Protein AF-A0A2E7RPC7-F1 (afdb_monomer_lite)

Sequence (173 aa):
MVLGDIVTGINLVRQSVDFIKSSINTAKDVNDIVGAIDDLLDGEQQINAKRSKKDGLSIKDQLGIKSIAHEVIDAKIAAEQRYEMSVLIDQRFGHGTFKSIVDLRAQRIQEAKEKAKEAAKARKQKQEEIIEMVAIGIGILLVVGLAITVFGALLLNAMERGSPSFREWYNGS

Structure (mmCIF, N/CA/C/O backbone):
data_AF-A0A2E7RPC7-F1
#
_entry.id   AF-A0A2E7RPC7-F1
#
loop_
_atom_site.group_PDB
_atom_site.id
_atom_site.type_symbol
_atom_site.label_atom_id
_atom_site.label_alt_id
_atom_site.label_comp_id
_atom_site.label_asym_id
_atom_site.label_entity_id
_atom_site.label_seq_id
_atom_site.pdbx_PDB_ins_code
_atom_site.Cartn_x
_atom_site.Cartn_y
_atom_site.Cartn_z
_atom_site.occupancy
_atom_site.B_iso_or_equiv
_atom_site.auth_seq_id
_atom_site.auth_comp_id
_atom_site.auth_asym_id
_atom_site.auth_atom_id
_atom_site.pdbx_PDB_model_num
ATOM 1 N N . MET A 1 1 ? 14.831 -1.942 14.701 1.00 44.94 1 MET A N 1
ATOM 2 C CA . MET A 1 1 ? 14.028 -0.825 14.154 1.00 44.94 1 MET A CA 1
ATOM 3 C C . MET A 1 1 ? 12.575 -1.272 13.925 1.00 44.94 1 MET A C 1
ATOM 5 O O . MET A 1 1 ? 12.119 -1.291 12.801 1.00 44.94 1 MET A O 1
ATOM 9 N N . VAL A 1 2 ? 11.849 -1.699 14.971 1.00 50.53 2 VAL A N 1
ATOM 10 C CA . VAL A 1 2 ? 10.484 -2.276 14.817 1.00 50.53 2 VAL A CA 1
ATOM 11 C C . VAL A 1 2 ? 9.430 -1.527 15.643 1.00 50.53 2 VAL A C 1
ATOM 13 O O . VAL A 1 2 ? 8.268 -1.485 15.262 1.00 50.53 2 VAL A O 1
ATOM 16 N N . LEU A 1 3 ? 9.831 -0.868 16.737 1.00 48.09 3 LEU A N 1
ATOM 17 C CA . LEU A 1 3 ? 8.913 -0.093 17.581 1.00 48.09 3 LEU A CA 1
ATOM 18 C C . LEU A 1 3 ? 8.480 1.232 16.933 1.00 48.09 3 LEU A C 1
ATOM 20 O O . LEU A 1 3 ? 7.318 1.602 17.061 1.00 48.09 3 LEU A O 1
ATOM 24 N N . GLY A 1 4 ? 9.380 1.902 16.198 1.00 50.66 4 GLY A N 1
ATOM 25 C CA . GLY A 1 4 ? 9.082 3.163 15.507 1.00 50.66 4 GLY A CA 1
ATOM 26 C C . GLY A 1 4 ? 7.932 3.020 14.512 1.00 50.66 4 GLY A C 1
ATOM 27 O O . GLY A 1 4 ? 7.007 3.818 14.533 1.00 50.66 4 GLY A O 1
ATOM 28 N N . ASP A 1 5 ? 7.917 1.933 13.739 1.00 52.03 5 ASP A N 1
ATOM 29 C CA . ASP A 1 5 ? 6.870 1.718 12.748 1.00 52.03 5 ASP A CA 1
ATOM 30 C C . ASP A 1 5 ? 5.525 1.329 13.394 1.00 52.03 5 ASP A C 1
ATOM 32 O O . ASP A 1 5 ? 4.475 1.643 12.840 1.00 52.03 5 ASP A O 1
ATOM 36 N N . ILE A 1 6 ? 5.499 0.567 14.505 1.00 53.91 6 ILE A N 1
ATOM 37 C CA . ILE A 1 6 ? 4.244 0.142 15.183 1.00 53.91 6 ILE A CA 1
ATOM 38 C C . ILE A 1 6 ? 3.499 1.354 15.731 1.00 53.91 6 ILE A C 1
ATOM 40 O O . ILE A 1 6 ? 2.301 1.485 15.483 1.00 53.91 6 ILE A O 1
ATOM 44 N N . VAL A 1 7 ? 4.232 2.257 16.392 1.00 58.41 7 VAL A N 1
ATOM 45 C CA . VAL A 1 7 ? 3.701 3.549 16.836 1.00 58.41 7 VAL A CA 1
ATOM 46 C C . VAL A 1 7 ? 3.094 4.295 15.647 1.00 58.41 7 VAL A C 1
ATOM 48 O O . VAL A 1 7 ? 2.000 4.828 15.778 1.00 58.41 7 VAL A O 1
ATOM 51 N N . THR A 1 8 ? 3.717 4.249 14.467 1.00 74.69 8 THR A N 1
ATOM 52 C CA . THR A 1 8 ? 3.166 4.877 13.257 1.00 74.69 8 THR A CA 1
ATOM 53 C C . THR A 1 8 ? 1.850 4.243 12.796 1.00 74.69 8 THR A C 1
ATOM 55 O O . THR A 1 8 ? 0.916 4.974 12.492 1.00 74.69 8 THR A O 1
ATOM 58 N N . GLY A 1 9 ? 1.736 2.910 12.789 1.00 83.88 9 GLY A N 1
ATOM 59 C CA . GLY A 1 9 ? 0.549 2.209 12.279 1.00 83.88 9 GLY A CA 1
ATOM 60 C C . GLY A 1 9 ? -0.710 2.461 13.111 1.00 83.88 9 GLY A C 1
ATOM 61 O O . GLY A 1 9 ? -1.713 2.927 12.580 1.00 83.88 9 GLY A O 1
ATOM 62 N N . ILE A 1 10 ? -0.658 2.207 14.424 1.00 88.56 10 ILE A N 1
ATOM 63 C CA . ILE A 1 10 ? -1.825 2.411 15.300 1.00 88.56 10 ILE A CA 1
ATOM 64 C C . ILE A 1 10 ? -2.176 3.895 15.459 1.00 88.56 10 ILE A C 1
ATOM 66 O O . ILE A 1 10 ? -3.350 4.240 15.578 1.00 88.56 10 ILE A O 1
ATOM 70 N N . ASN A 1 11 ? -1.180 4.788 15.430 1.00 90.38 11 ASN A N 1
ATOM 71 C CA . ASN A 1 11 ? -1.445 6.224 15.458 1.00 90.38 11 ASN A CA 1
ATOM 72 C C . ASN A 1 11 ? -2.115 6.693 14.172 1.00 90.38 11 ASN A C 1
ATOM 74 O O . ASN A 1 11 ? -3.016 7.518 14.262 1.00 90.38 11 ASN A O 1
ATOM 78 N N . LEU A 1 12 ? -1.723 6.155 13.015 1.00 92.06 12 LEU A N 1
ATOM 79 C CA . LEU A 1 12 ? -2.380 6.465 11.750 1.00 92.06 12 LEU A CA 1
ATOM 80 C C . LEU A 1 12 ? -3.854 6.051 11.794 1.00 92.06 12 LEU A C 1
ATOM 82 O O . LEU A 1 12 ? -4.714 6.891 11.566 1.00 92.06 12 LEU A O 1
ATOM 86 N N . VAL A 1 13 ? -4.155 4.815 12.220 1.00 93.19 13 VAL A N 1
ATOM 87 C CA . VAL A 1 13 ? -5.548 4.349 12.376 1.00 93.19 13 VAL A CA 1
ATOM 88 C C . VAL A 1 13 ? -6.339 5.286 13.296 1.00 93.19 13 VAL A C 1
ATOM 90 O O . VAL A 1 13 ? -7.437 5.710 12.945 1.00 93.19 13 VAL A O 1
ATOM 93 N N . ARG A 1 14 ? -5.778 5.670 14.449 1.00 92.56 14 ARG A N 1
ATOM 94 C CA . ARG A 1 14 ? -6.441 6.591 15.390 1.00 92.56 14 ARG A CA 1
ATOM 95 C C . ARG A 1 14 ? -6.686 7.976 14.792 1.00 92.56 14 ARG A C 1
ATOM 97 O O . ARG A 1 14 ? -7.803 8.469 14.875 1.00 92.56 14 ARG A O 1
ATOM 104 N N . GLN A 1 15 ? -5.677 8.573 14.161 1.00 93.44 15 GLN A N 1
ATOM 105 C CA . GLN A 1 15 ? -5.794 9.889 13.525 1.00 93.44 15 GLN A CA 1
ATOM 106 C C . GLN A 1 15 ? -6.857 9.885 12.425 1.00 93.44 15 GLN A C 1
ATOM 108 O O . GLN A 1 15 ? -7.679 10.798 12.358 1.00 93.44 15 GLN A O 1
ATOM 113 N N . SER A 1 16 ? -6.890 8.830 11.612 1.00 91.50 16 SER A N 1
ATOM 114 C CA . SER A 1 16 ? -7.915 8.638 10.592 1.00 91.50 16 SER A CA 1
ATOM 115 C C . SER A 1 16 ? -9.311 8.524 11.194 1.00 91.50 16 SER A C 1
ATOM 117 O O . SER A 1 16 ? -10.230 9.186 10.719 1.00 91.50 16 SER A O 1
ATOM 119 N N . VAL A 1 17 ? -9.482 7.730 12.257 1.00 93.81 17 VAL A N 1
ATOM 120 C CA . VAL A 1 17 ? -10.762 7.612 12.973 1.00 93.81 17 VAL A CA 1
ATOM 121 C C . VAL A 1 17 ? -11.220 8.967 13.507 1.00 93.81 17 VAL A C 1
ATOM 123 O O . VAL A 1 17 ? -12.381 9.329 13.323 1.00 93.81 17 VAL A O 1
ATOM 126 N N . ASP A 1 18 ? -10.330 9.730 14.140 1.00 93.56 18 ASP A N 1
ATOM 127 C CA . ASP A 1 18 ? -10.661 11.037 14.713 1.00 93.56 18 ASP A CA 1
ATOM 128 C C . ASP A 1 18 ? -11.047 12.045 13.625 1.00 93.56 18 ASP A C 1
ATOM 130 O O . ASP A 1 18 ? -12.025 12.789 13.764 1.00 93.56 18 ASP A O 1
ATOM 134 N N . PHE A 1 19 ? -10.332 12.037 12.499 1.00 90.12 19 PHE A N 1
ATOM 135 C CA . PHE A 1 19 ? -10.665 12.875 11.354 1.00 90.12 19 PHE A CA 1
ATOM 136 C C . PHE A 1 19 ? -12.015 12.487 10.742 1.00 90.12 19 PHE A C 1
ATOM 138 O O . PHE A 1 19 ? -12.852 13.361 10.514 1.00 90.12 19 PHE A O 1
ATOM 145 N N . ILE A 1 20 ? -12.266 11.188 10.533 1.00 89.81 20 ILE A N 1
ATOM 146 C CA . ILE A 1 20 ? -13.550 10.692 10.021 1.00 89.81 20 ILE A CA 1
ATOM 147 C C . ILE A 1 20 ? -14.665 11.112 10.979 1.00 89.81 20 ILE A C 1
ATOM 149 O O . ILE A 1 20 ? -15.615 11.748 10.546 1.00 89.81 20 ILE A O 1
ATOM 153 N N . LYS A 1 21 ? -14.548 10.852 12.285 1.00 91.69 21 LYS A N 1
ATOM 154 C CA . LYS A 1 21 ? -15.581 11.221 13.270 1.00 91.69 21 LYS A CA 1
ATOM 155 C C . LYS A 1 21 ? -15.834 12.729 13.342 1.00 91.69 21 LYS A C 1
ATOM 157 O O . LYS A 1 21 ? -16.987 13.140 13.457 1.00 91.69 21 LYS A O 1
ATOM 162 N N . SER A 1 22 ? -14.789 13.554 13.273 1.00 90.31 22 SER A N 1
ATOM 163 C CA . SER A 1 22 ? -14.934 15.018 13.316 1.00 90.31 22 SER A CA 1
ATOM 164 C C . SER A 1 22 ? -15.490 15.603 12.016 1.00 90.31 22 SER A C 1
ATOM 166 O O . SER A 1 22 ? -16.192 16.614 12.058 1.00 90.31 22 SER A O 1
ATOM 168 N N . SER A 1 23 ? -15.240 14.945 10.882 1.00 86.19 23 SER A N 1
ATOM 169 C CA . SER A 1 23 ? -15.596 15.458 9.556 1.00 86.19 23 SER A CA 1
ATOM 170 C C . SER A 1 23 ? -16.826 14.794 8.934 1.00 86.19 23 SER A C 1
ATOM 172 O O . SER A 1 23 ? -17.418 15.356 8.027 1.00 86.19 23 SER A O 1
ATOM 174 N N . ILE A 1 24 ? -17.287 13.636 9.412 1.00 85.12 24 ILE A N 1
ATOM 175 C CA . ILE A 1 24 ? -18.381 12.870 8.778 1.00 85.12 24 ILE A CA 1
ATOM 176 C C . ILE A 1 24 ? -19.715 13.628 8.711 1.00 85.12 24 ILE A C 1
ATOM 178 O O . ILE A 1 24 ? -20.517 13.427 7.799 1.00 85.12 24 ILE A O 1
ATOM 182 N N . ASN A 1 25 ? -19.956 14.521 9.671 1.00 81.94 25 ASN A N 1
ATOM 183 C CA . ASN A 1 25 ? -21.173 15.329 9.718 1.00 81.94 25 ASN A CA 1
ATOM 184 C C . ASN A 1 25 ? -21.064 16.618 8.891 1.00 81.94 25 ASN A C 1
ATOM 186 O O . ASN A 1 25 ? -22.093 17.152 8.470 1.00 81.94 25 ASN A O 1
ATOM 190 N N . THR A 1 26 ? -19.845 17.117 8.670 1.00 80.56 26 THR A N 1
ATOM 191 C CA . THR A 1 26 ? -19.564 18.377 7.964 1.00 80.56 26 THR A CA 1
ATOM 192 C C . THR A 1 26 ? -19.227 18.156 6.492 1.00 80.56 26 THR A C 1
ATOM 194 O O . THR A 1 26 ? -19.624 18.967 5.655 1.00 80.56 26 THR A O 1
ATOM 197 N N . ALA A 1 27 ? -18.564 17.047 6.167 1.00 71.12 27 ALA A N 1
ATOM 198 C CA . ALA A 1 27 ? -18.323 16.583 4.814 1.00 71.12 27 ALA A CA 1
ATOM 199 C C . ALA A 1 27 ? -19.668 16.315 4.130 1.00 71.12 27 ALA A C 1
ATOM 201 O O . ALA A 1 27 ? -20.485 15.508 4.593 1.00 71.12 27 ALA A O 1
ATOM 202 N N . LYS A 1 28 ? -19.916 17.039 3.036 1.00 64.75 28 LYS A N 1
ATOM 203 C CA . LYS A 1 28 ? -21.071 16.791 2.164 1.00 64.75 28 LYS A CA 1
ATOM 204 C C . LYS A 1 28 ? -20.809 15.628 1.215 1.00 64.75 28 LYS A C 1
ATOM 206 O O . LYS A 1 28 ? -21.758 14.933 0.867 1.00 64.75 28 LYS A O 1
ATOM 211 N N . ASP A 1 29 ? -19.542 15.386 0.881 1.00 64.12 29 ASP A N 1
ATOM 212 C CA . ASP A 1 29 ? -19.124 14.350 -0.051 1.00 64.12 29 ASP A CA 1
ATOM 213 C C . ASP A 1 29 ? -18.138 13.382 0.606 1.00 64.12 29 ASP A C 1
ATOM 215 O O . ASP A 1 29 ? -17.235 13.771 1.346 1.00 64.12 29 ASP A O 1
ATOM 219 N N . VAL A 1 30 ? -18.287 12.097 0.279 1.00 66.31 30 VAL A N 1
ATOM 220 C CA . VAL A 1 30 ? -17.403 11.011 0.732 1.00 66.31 30 VAL A CA 1
ATOM 221 C C . VAL A 1 30 ? -15.935 11.322 0.420 1.00 66.31 30 VAL A C 1
ATOM 223 O O . VAL A 1 30 ? -15.059 10.984 1.208 1.00 66.31 30 VAL A O 1
ATOM 226 N N . ASN A 1 31 ? -15.669 12.030 -0.682 1.00 72.44 31 ASN A N 1
ATOM 227 C CA . ASN A 1 31 ? -14.327 12.392 -1.139 1.00 72.44 31 ASN A CA 1
ATOM 228 C C . ASN A 1 31 ? -13.488 13.129 -0.085 1.00 72.44 31 ASN A C 1
ATOM 230 O O . ASN A 1 31 ? -12.284 12.893 -0.020 1.00 72.44 31 ASN A O 1
ATOM 234 N N . ASP A 1 32 ? -14.110 13.946 0.769 1.00 75.62 32 ASP A N 1
ATOM 235 C CA . ASP A 1 32 ? -13.397 14.707 1.804 1.00 75.62 32 ASP A CA 1
ATOM 236 C C . ASP A 1 32 ? -12.840 13.797 2.910 1.00 75.62 32 ASP A C 1
ATOM 238 O O . ASP A 1 32 ? -11.841 14.127 3.547 1.00 75.62 32 ASP A O 1
ATOM 242 N N . ILE A 1 33 ? -13.456 12.626 3.119 1.00 85.25 33 ILE A N 1
ATOM 243 C CA . ILE A 1 33 ? -13.013 11.625 4.099 1.00 85.25 33 ILE A CA 1
ATOM 244 C C . ILE A 1 33 ? -12.322 10.412 3.459 1.00 85.25 33 ILE A C 1
ATOM 246 O O . ILE A 1 33 ? -11.768 9.593 4.189 1.00 85.25 33 ILE A O 1
ATOM 250 N N . VAL A 1 34 ? -12.299 10.291 2.123 1.00 82.81 34 VAL A N 1
ATOM 251 C CA . VAL A 1 34 ? -11.660 9.159 1.415 1.00 82.81 34 VAL A CA 1
ATOM 252 C C . VAL A 1 34 ? -10.185 9.036 1.768 1.00 82.81 34 VAL A C 1
ATOM 254 O O . VAL A 1 34 ? -9.743 7.932 2.063 1.00 82.81 34 VAL A O 1
ATOM 257 N N . GLY A 1 35 ? -9.445 10.148 1.815 1.00 86.38 35 GLY A N 1
ATOM 258 C CA . GLY A 1 35 ? -8.028 10.115 2.195 1.00 86.38 35 GLY A CA 1
ATOM 259 C C . GLY A 1 35 ? -7.817 9.522 3.590 1.00 86.38 35 GLY A C 1
ATOM 260 O O . GLY A 1 35 ? -6.973 8.654 3.777 1.00 86.38 35 GLY A O 1
ATOM 261 N N . ALA A 1 36 ? -8.669 9.888 4.550 1.00 88.94 36 ALA A N 1
ATOM 262 C CA . ALA A 1 36 ? -8.609 9.322 5.893 1.00 88.94 36 ALA A CA 1
ATOM 263 C C . ALA A 1 36 ? -9.028 7.843 5.934 1.00 88.94 36 ALA A C 1
ATOM 265 O O . ALA A 1 36 ? -8.481 7.083 6.729 1.00 88.94 36 ALA A O 1
ATOM 266 N N . ILE A 1 37 ? -9.964 7.407 5.082 1.00 89.94 37 ILE A N 1
ATOM 267 C CA . ILE A 1 37 ? -10.307 5.984 4.925 1.00 89.94 37 ILE A CA 1
ATOM 268 C C . ILE A 1 37 ? -9.117 5.207 4.348 1.00 89.94 37 ILE A C 1
ATOM 270 O O . ILE A 1 37 ? -8.835 4.099 4.803 1.00 89.94 37 ILE A O 1
ATOM 274 N N . ASP A 1 38 ? -8.398 5.773 3.380 1.00 90.56 38 ASP A N 1
ATOM 275 C CA . ASP A 1 38 ? -7.186 5.161 2.837 1.00 90.56 38 ASP A CA 1
ATOM 276 C C . ASP A 1 38 ? -6.099 5.035 3.910 1.00 90.56 38 ASP A C 1
ATOM 278 O O . ASP A 1 38 ? -5.566 3.940 4.097 1.00 90.56 38 ASP A O 1
ATOM 282 N N . ASP A 1 39 ? -5.857 6.099 4.679 1.00 91.75 39 ASP A N 1
ATOM 283 C CA . ASP A 1 39 ? -4.906 6.110 5.795 1.00 91.75 39 ASP A CA 1
ATOM 284 C C . ASP A 1 39 ? -5.277 5.088 6.886 1.00 91.75 39 ASP A C 1
ATOM 286 O O . ASP A 1 39 ? -4.412 4.372 7.399 1.00 91.75 39 ASP A O 1
ATOM 290 N N . LEU A 1 40 ? -6.572 4.951 7.198 1.00 93.25 40 LEU A N 1
ATOM 291 C CA . LEU A 1 40 ? -7.093 3.947 8.132 1.00 93.25 40 LEU A CA 1
ATOM 292 C C . LEU A 1 40 ? -6.724 2.531 7.669 1.00 93.25 40 LEU A C 1
ATOM 294 O O . LEU A 1 40 ? -6.202 1.725 8.444 1.00 93.25 40 LEU A O 1
ATOM 298 N N . LEU A 1 41 ? -6.991 2.231 6.395 1.00 93.44 41 LEU A N 1
ATOM 299 C CA . LEU A 1 41 ? -6.732 0.922 5.797 1.00 93.44 41 LEU A CA 1
ATOM 300 C C . LEU A 1 41 ? -5.229 0.654 5.637 1.00 93.44 41 LEU A C 1
ATOM 302 O O . LEU A 1 41 ? -4.792 -0.490 5.777 1.00 93.44 41 LEU A O 1
ATOM 306 N N . ASP A 1 42 ? -4.425 1.684 5.371 1.00 92.06 42 ASP A N 1
ATOM 307 C CA . ASP A 1 42 ? -2.966 1.580 5.340 1.00 92.06 42 ASP A CA 1
ATOM 308 C C . ASP A 1 42 ? -2.380 1.324 6.725 1.00 92.06 42 ASP A C 1
ATOM 310 O O . ASP A 1 42 ? -1.500 0.471 6.868 1.00 92.06 42 ASP A O 1
ATOM 314 N N . GLY A 1 43 ? -2.886 1.994 7.761 1.00 91.44 43 GLY A N 1
ATOM 315 C CA . GLY A 1 43 ? -2.509 1.732 9.148 1.00 91.44 43 GLY A CA 1
ATOM 316 C C . GLY A 1 43 ? -2.797 0.283 9.552 1.00 91.44 43 GLY A C 1
ATOM 317 O O . GLY A 1 43 ? -1.913 -0.408 10.070 1.00 91.44 43 GLY A O 1
ATOM 318 N N . GLU A 1 44 ? -3.990 -0.222 9.222 1.00 92.50 44 GLU A N 1
ATOM 319 C CA . GLU A 1 44 ? -4.369 -1.625 9.433 1.00 92.50 44 GLU A CA 1
ATOM 320 C C . GLU A 1 44 ? -3.437 -2.586 8.670 1.00 92.50 44 GLU A C 1
ATOM 322 O O . GLU A 1 44 ? -2.921 -3.560 9.231 1.00 92.50 44 GLU A O 1
ATOM 327 N N . GLN A 1 45 ? -3.150 -2.297 7.396 1.00 91.00 45 GLN A N 1
ATOM 328 C CA . GLN A 1 45 ? -2.246 -3.110 6.584 1.00 91.00 45 GLN A CA 1
ATOM 329 C C . GLN A 1 45 ? -0.818 -3.122 7.149 1.00 91.00 45 GLN A C 1
ATOM 331 O O . GLN A 1 45 ? -0.170 -4.171 7.145 1.00 91.00 45 GLN A O 1
ATOM 336 N N . GLN A 1 46 ? -0.318 -1.996 7.663 1.00 89.31 46 GLN A N 1
ATOM 337 C CA . GLN A 1 46 ? 0.999 -1.913 8.298 1.00 89.31 46 GLN A CA 1
ATOM 338 C C . GLN A 1 46 ? 1.082 -2.756 9.576 1.00 89.31 46 GLN A C 1
ATOM 340 O O . GLN A 1 46 ? 2.119 -3.381 9.822 1.00 89.31 46 GLN A O 1
ATOM 345 N N . ILE A 1 47 ? 0.017 -2.789 10.382 1.00 89.44 47 ILE A N 1
ATOM 346 C CA . ILE A 1 47 ? -0.072 -3.640 11.578 1.00 89.44 47 ILE A CA 1
ATOM 347 C C . ILE A 1 47 ? -0.042 -5.121 11.160 1.00 89.44 47 ILE A C 1
ATOM 349 O O . ILE A 1 47 ? 0.801 -5.889 11.634 1.00 89.44 47 ILE A O 1
ATOM 353 N N . ASN A 1 48 ? -0.869 -5.506 10.185 1.00 87.00 48 ASN A N 1
ATOM 354 C CA . ASN A 1 48 ? -0.956 -6.885 9.690 1.00 87.00 48 ASN A CA 1
ATOM 355 C C . ASN A 1 48 ? 0.334 -7.371 9.001 1.00 87.00 48 ASN A C 1
ATOM 357 O O . ASN A 1 48 ? 0.763 -8.516 9.185 1.00 87.00 48 ASN A O 1
ATOM 361 N N . ALA A 1 49 ? 0.995 -6.504 8.230 1.00 85.25 49 ALA A N 1
ATOM 362 C CA . ALA A 1 49 ? 2.245 -6.827 7.548 1.00 85.25 49 ALA A CA 1
ATOM 363 C C . ALA A 1 49 ? 3.397 -7.087 8.531 1.00 85.25 49 ALA A C 1
ATOM 365 O O . ALA A 1 49 ? 4.250 -7.932 8.263 1.00 85.25 49 ALA A O 1
ATOM 366 N N . LYS A 1 50 ? 3.437 -6.389 9.673 1.00 76.56 50 LYS A N 1
ATOM 367 C CA . LYS A 1 50 ? 4.470 -6.605 10.701 1.00 76.56 50 LYS A CA 1
ATOM 368 C C . LYS A 1 50 ? 4.306 -7.932 11.410 1.00 76.56 50 LYS A C 1
ATOM 370 O O . LYS A 1 50 ? 5.294 -8.647 11.552 1.00 76.56 50 LYS A O 1
ATOM 375 N N . ARG A 1 51 ? 3.068 -8.273 11.770 1.00 74.44 51 ARG A N 1
ATOM 376 C CA . ARG A 1 51 ? 2.737 -9.580 12.337 1.00 74.44 51 ARG A CA 1
ATOM 377 C C . ARG A 1 51 ? 3.206 -10.704 11.407 1.00 74.44 51 ARG A C 1
ATOM 379 O O . ARG A 1 51 ? 4.003 -11.546 11.799 1.00 74.44 51 ARG A O 1
ATOM 386 N N . SER A 1 52 ? 2.849 -10.608 10.124 1.00 74.75 52 SER A N 1
ATOM 387 C CA . SER A 1 52 ? 3.227 -11.601 9.105 1.00 74.75 52 SER A CA 1
ATOM 388 C C . SER A 1 52 ? 4.745 -11.714 8.882 1.00 74.75 52 SER A C 1
ATOM 390 O O . SER A 1 52 ? 5.249 -12.789 8.573 1.00 74.75 52 SER A O 1
ATOM 392 N N . LYS A 1 53 ? 5.499 -10.612 9.021 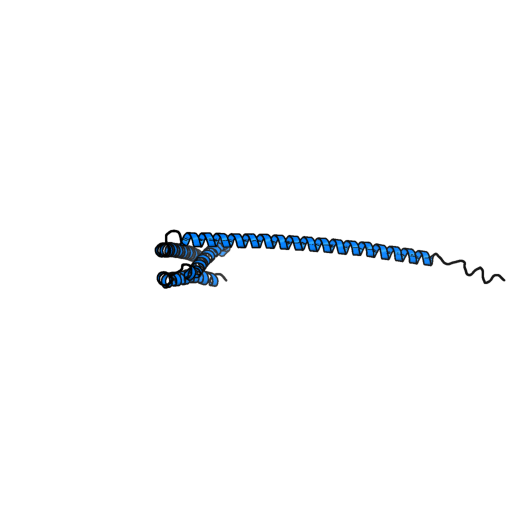1.00 69.00 53 LYS A N 1
ATOM 393 C CA . LYS A 1 53 ? 6.968 -10.606 8.879 1.00 69.00 53 LYS A CA 1
ATOM 394 C C . LYS A 1 53 ? 7.693 -11.241 10.071 1.00 69.00 53 LYS A C 1
ATOM 396 O O . LYS A 1 53 ? 8.809 -11.721 9.892 1.00 69.00 53 LYS A O 1
ATOM 401 N N . LYS A 1 54 ? 7.098 -11.234 11.268 1.00 62.12 54 LYS A N 1
ATOM 402 C CA . LYS A 1 54 ? 7.691 -11.839 12.471 1.00 62.12 54 LYS A CA 1
ATOM 403 C C . LYS A 1 54 ? 7.430 -13.334 12.594 1.00 62.12 54 LYS A C 1
ATOM 405 O O . LYS A 1 54 ? 8.284 -14.034 13.129 1.00 62.12 54 LYS A O 1
ATOM 410 N N . ASP A 1 55 ? 6.339 -13.825 12.013 1.00 58.25 55 ASP A N 1
ATOM 411 C CA . ASP A 1 55 ? 6.028 -15.260 11.964 1.00 58.25 55 ASP A CA 1
ATOM 412 C C . ASP A 1 55 ? 7.087 -16.082 11.185 1.00 58.25 55 ASP A C 1
ATOM 414 O O . ASP A 1 55 ? 7.159 -17.299 11.337 1.00 58.25 55 ASP A O 1
ATOM 418 N N . GLY A 1 56 ? 7.951 -15.433 10.386 1.00 57.84 56 GLY A N 1
ATOM 419 C CA . GLY A 1 56 ? 9.050 -16.062 9.636 1.00 57.84 56 GLY A CA 1
ATOM 420 C C . GLY A 1 56 ? 10.442 -16.021 10.294 1.00 57.84 56 GLY A C 1
ATOM 421 O O . GLY A 1 56 ? 11.400 -16.497 9.684 1.00 57.84 56 GLY A O 1
ATOM 422 N N . LEU A 1 57 ? 10.593 -15.445 11.495 1.00 56.97 57 LEU A N 1
ATOM 423 C CA . LEU A 1 57 ? 11.880 -15.352 12.206 1.00 56.97 57 LEU A CA 1
ATOM 424 C C . LEU A 1 57 ? 12.052 -16.510 13.211 1.00 56.97 57 LEU A C 1
ATOM 426 O O . LEU A 1 57 ? 11.130 -16.891 13.931 1.00 56.97 57 LEU A O 1
ATOM 430 N N . SER A 1 58 ? 13.256 -17.092 13.225 1.00 57.59 58 SER A N 1
ATOM 431 C CA . SER A 1 58 ? 13.630 -18.285 14.001 1.00 57.59 58 SER A CA 1
ATOM 432 C C . SER A 1 58 ? 13.363 -18.137 15.508 1.00 57.59 58 SER A C 1
ATOM 434 O O . SER A 1 58 ? 13.466 -17.049 16.071 1.00 57.59 58 SER A O 1
ATOM 436 N N . ILE A 1 59 ? 13.099 -19.270 16.174 1.00 56.72 59 ILE A N 1
ATOM 437 C CA . ILE A 1 59 ? 12.742 -19.454 17.600 1.00 56.72 59 ILE A CA 1
ATOM 438 C C . ILE A 1 59 ? 13.625 -18.662 18.587 1.00 56.72 59 ILE A C 1
ATOM 440 O O . ILE A 1 59 ? 13.199 -18.336 19.693 1.00 56.72 59 ILE A O 1
ATOM 444 N N . LYS A 1 60 ? 14.835 -18.274 18.180 1.00 55.12 60 LYS A N 1
ATOM 445 C CA . LYS A 1 60 ? 15.772 -17.479 18.981 1.00 55.12 60 LYS A CA 1
ATOM 446 C C . LYS A 1 60 ? 15.316 -16.027 19.237 1.00 55.12 60 LYS A C 1
ATOM 448 O O . LYS A 1 60 ? 15.710 -15.466 20.254 1.00 55.12 60 LYS A O 1
ATOM 453 N N . ASP A 1 61 ? 14.444 -15.463 18.393 1.00 55.94 61 ASP A N 1
ATOM 454 C CA . ASP A 1 61 ? 13.850 -14.120 18.569 1.00 55.94 61 ASP A CA 1
ATOM 455 C C . ASP A 1 61 ? 12.499 -14.145 19.321 1.00 55.94 61 ASP A C 1
ATOM 457 O O . ASP A 1 61 ? 11.938 -13.100 19.658 1.00 55.94 61 ASP A O 1
ATOM 461 N N . GLN A 1 62 ? 11.970 -15.337 19.629 1.00 53.47 62 GLN A N 1
ATOM 462 C CA . GLN A 1 62 ? 10.634 -15.540 20.212 1.00 53.47 62 GLN A CA 1
ATOM 463 C C . GLN A 1 62 ? 10.567 -15.322 21.738 1.00 53.47 62 GLN A C 1
ATOM 465 O O . GLN A 1 62 ? 9.506 -15.477 22.341 1.00 53.47 62 GLN A O 1
ATOM 470 N N . LEU A 1 63 ? 11.657 -14.891 22.386 1.00 56.12 63 LEU A N 1
ATOM 471 C CA . LEU A 1 63 ? 11.698 -14.609 23.834 1.00 56.12 63 LEU A CA 1
ATOM 472 C C . LEU A 1 63 ? 10.928 -13.332 24.252 1.00 56.12 63 LEU A C 1
ATOM 474 O O . LEU A 1 63 ? 10.902 -12.969 25.426 1.00 56.12 63 LEU A O 1
ATOM 478 N N . GLY A 1 64 ? 10.256 -12.655 23.317 1.00 55.44 64 GLY A N 1
ATOM 479 C CA . GLY A 1 64 ? 9.441 -11.463 23.554 1.00 55.44 64 GLY A CA 1
ATOM 480 C C . GLY A 1 64 ? 7.936 -11.737 23.641 1.00 55.44 64 GLY A C 1
ATOM 481 O O . GLY A 1 64 ? 7.184 -11.083 22.921 1.00 55.44 64 GLY A O 1
ATOM 482 N N . ILE A 1 65 ? 7.470 -12.646 24.509 1.00 53.75 65 ILE A N 1
ATOM 483 C CA . ILE A 1 65 ? 6.035 -13.001 24.692 1.00 53.75 65 ILE A CA 1
ATOM 484 C C . ILE A 1 65 ? 5.137 -11.756 24.859 1.00 53.75 65 ILE A C 1
ATOM 486 O O . ILE A 1 65 ? 4.021 -11.705 24.344 1.00 53.75 65 ILE A O 1
ATOM 490 N N . LYS A 1 66 ? 5.650 -10.696 25.500 1.00 56.72 66 LYS A N 1
ATOM 491 C CA . LYS A 1 66 ? 4.943 -9.414 25.646 1.00 56.72 66 LYS A CA 1
ATOM 492 C C . LYS A 1 66 ? 4.689 -8.714 24.298 1.00 56.72 66 LYS A C 1
ATOM 494 O O . LYS A 1 66 ? 3.646 -8.096 24.129 1.00 56.72 66 LYS A O 1
ATOM 499 N N . SER A 1 67 ? 5.601 -8.829 23.328 1.00 65.00 67 SER A N 1
ATOM 500 C CA . SER A 1 67 ? 5.477 -8.170 22.016 1.00 65.00 67 SER A CA 1
ATOM 501 C C . SER A 1 67 ? 4.381 -8.778 21.138 1.00 65.00 67 SER A C 1
ATOM 503 O O . SER A 1 67 ? 3.662 -8.035 20.479 1.00 65.00 67 SER A O 1
ATOM 505 N N . ILE A 1 68 ? 4.178 -10.098 21.207 1.00 68.94 68 ILE A N 1
ATOM 506 C CA . ILE A 1 68 ? 3.132 -10.787 20.438 1.00 68.94 68 ILE A CA 1
ATOM 507 C C . ILE A 1 68 ? 1.745 -10.403 20.966 1.00 68.94 68 ILE A C 1
ATOM 509 O O . ILE A 1 68 ? 0.840 -10.131 20.181 1.00 68.94 68 ILE A O 1
ATOM 513 N N . ALA A 1 69 ? 1.579 -10.322 22.292 1.00 74.88 69 ALA A N 1
ATOM 514 C CA . ALA A 1 69 ? 0.320 -9.887 22.893 1.00 74.88 69 ALA A CA 1
ATOM 515 C C . ALA A 1 69 ? -0.059 -8.465 22.442 1.00 74.88 69 ALA A C 1
ATOM 517 O O . ALA A 1 69 ? -1.197 -8.246 22.039 1.00 74.88 69 ALA A O 1
ATOM 518 N N . HIS A 1 70 ? 0.895 -7.525 22.438 1.00 78.75 70 HIS A N 1
ATOM 519 C CA . HIS A 1 70 ? 0.663 -6.166 21.937 1.00 78.75 70 HIS A CA 1
ATOM 520 C C . HIS A 1 70 ? 0.290 -6.146 20.447 1.00 78.75 70 HIS A C 1
ATOM 522 O O . HIS A 1 70 ? -0.672 -5.483 20.086 1.00 78.75 70 HIS A O 1
ATOM 528 N N . GLU A 1 71 ? 0.964 -6.923 19.596 1.00 79.56 71 GLU A N 1
ATOM 529 C CA . GLU A 1 71 ? 0.652 -6.987 18.158 1.00 79.56 71 GLU A CA 1
ATOM 530 C C . GLU A 1 71 ? -0.740 -7.554 17.869 1.00 79.56 71 GLU A C 1
ATOM 532 O O . GLU A 1 71 ? -1.455 -7.057 16.997 1.00 79.56 71 GLU A O 1
ATOM 537 N N . VAL A 1 72 ? -1.143 -8.592 18.606 1.00 84.25 72 VAL A N 1
ATOM 538 C CA . VAL A 1 72 ? -2.4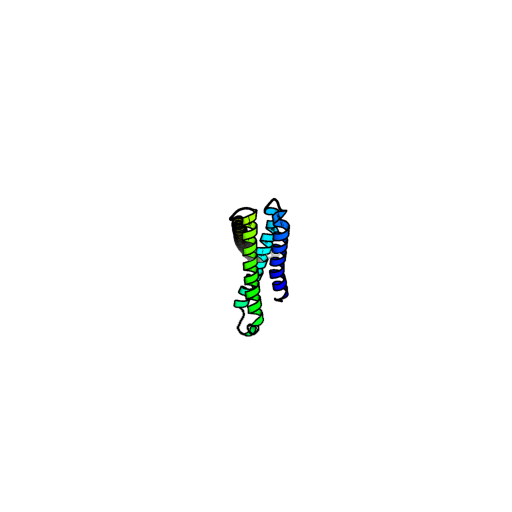89 -9.163 18.484 1.00 84.25 72 VAL A CA 1
ATOM 539 C C . VAL A 1 72 ? -3.538 -8.164 18.966 1.00 84.25 72 VAL A C 1
ATOM 541 O O . VAL A 1 72 ? -4.566 -8.013 18.308 1.00 84.25 72 VAL A O 1
ATOM 544 N N . ILE A 1 73 ? -3.279 -7.469 20.077 1.00 86.81 73 ILE A N 1
ATOM 545 C CA . ILE A 1 73 ? -4.172 -6.431 20.606 1.00 86.81 73 ILE A CA 1
ATOM 546 C C . ILE A 1 73 ? -4.306 -5.278 19.605 1.00 86.81 73 ILE A C 1
ATOM 548 O O . ILE A 1 73 ? -5.427 -4.911 19.270 1.00 86.81 73 ILE A O 1
ATOM 552 N N . ASP A 1 74 ? -3.205 -4.757 19.065 1.00 88.56 74 ASP A N 1
ATOM 553 C CA . ASP A 1 74 ? -3.226 -3.654 18.099 1.00 88.56 74 ASP A CA 1
ATOM 554 C C . ASP A 1 74 ? -3.986 -4.036 16.822 1.00 88.56 74 ASP A C 1
ATOM 556 O O . ASP A 1 74 ? -4.782 -3.248 16.314 1.00 88.56 74 ASP A O 1
ATOM 560 N N . ALA A 1 75 ? -3.807 -5.267 16.329 1.00 89.50 75 ALA A N 1
ATOM 561 C CA . ALA A 1 75 ? -4.560 -5.772 15.182 1.00 89.50 75 ALA A CA 1
ATOM 562 C C . ALA A 1 75 ? -6.066 -5.874 15.473 1.00 89.50 75 ALA A C 1
ATOM 564 O O . ALA A 1 75 ? -6.886 -5.591 14.601 1.00 89.50 75 ALA A O 1
ATOM 565 N N . LYS A 1 76 ? -6.445 -6.265 16.697 1.00 91.25 76 LYS A N 1
ATOM 566 C CA . LYS A 1 76 ? -7.852 -6.309 17.115 1.00 91.25 76 LYS A CA 1
ATOM 567 C C . LYS A 1 76 ? -8.450 -4.913 17.240 1.00 91.25 76 LYS A C 1
ATOM 569 O O . LYS A 1 76 ? -9.515 -4.685 16.679 1.00 91.25 76 LYS A O 1
ATOM 574 N N . ILE A 1 77 ? -7.734 -3.980 17.865 1.00 91.56 77 ILE A N 1
ATOM 575 C CA . ILE A 1 77 ? -8.158 -2.579 17.978 1.00 91.56 77 ILE A CA 1
ATOM 576 C C . ILE A 1 77 ? -8.335 -1.961 16.586 1.00 91.56 77 ILE A C 1
ATOM 578 O O . ILE A 1 77 ? -9.350 -1.322 16.327 1.00 91.56 77 ILE A O 1
ATOM 582 N N . ALA A 1 78 ? -7.393 -2.183 15.666 1.00 91.19 78 ALA A N 1
ATOM 583 C CA . ALA A 1 78 ? -7.505 -1.675 14.301 1.00 91.19 78 ALA A CA 1
ATOM 584 C C . ALA A 1 78 ? -8.712 -2.273 13.557 1.00 91.19 78 ALA A C 1
ATOM 586 O O . ALA A 1 78 ? -9.441 -1.545 12.887 1.00 91.19 78 ALA A O 1
ATOM 587 N N . ALA A 1 79 ? -8.970 -3.575 13.715 1.00 93.25 79 ALA A N 1
ATOM 588 C CA . ALA A 1 79 ? -10.132 -4.229 13.116 1.00 93.25 79 ALA A CA 1
ATOM 589 C C . ALA A 1 79 ? -11.464 -3.701 13.685 1.00 93.25 79 ALA A C 1
ATOM 591 O O . ALA A 1 79 ? -12.418 -3.497 12.933 1.00 93.25 79 ALA A O 1
ATOM 592 N N . GLU A 1 80 ? -11.528 -3.451 14.994 1.00 94.38 80 GLU A N 1
ATOM 593 C CA . GLU A 1 80 ? -12.688 -2.840 15.654 1.00 94.38 80 GLU A CA 1
ATOM 594 C C . GLU A 1 80 ? -12.929 -1.417 15.147 1.00 94.38 80 GLU A C 1
ATOM 596 O O . GLU A 1 80 ? -14.046 -1.085 14.756 1.00 94.38 80 GLU A O 1
ATOM 601 N N . GLN A 1 81 ? -11.876 -0.602 15.071 1.00 92.50 81 GLN A N 1
ATOM 602 C CA . GLN A 1 81 ? -11.944 0.763 14.549 1.00 92.50 81 GLN A CA 1
ATOM 603 C C . GLN A 1 81 ? -12.378 0.790 13.083 1.00 92.50 81 GLN A C 1
ATOM 605 O O . GLN A 1 81 ? -13.250 1.570 12.706 1.00 92.50 81 GLN A O 1
ATOM 610 N N . ARG A 1 82 ? -11.841 -0.109 12.254 1.00 93.69 82 ARG A N 1
ATOM 611 C CA . ARG A 1 82 ? -12.269 -0.284 10.863 1.00 93.69 82 ARG A CA 1
ATOM 612 C C . ARG A 1 82 ? -13.756 -0.627 10.770 1.00 93.69 82 ARG A C 1
ATOM 614 O O . ARG A 1 82 ? -14.465 -0.060 9.939 1.00 93.69 82 ARG A O 1
ATOM 621 N N . TYR A 1 83 ? -14.234 -1.549 11.603 1.00 95.62 83 TYR A N 1
ATOM 622 C CA . TYR A 1 83 ? -15.649 -1.909 11.639 1.00 95.62 83 TYR A CA 1
ATOM 623 C C . TYR A 1 83 ? -16.520 -0.726 12.079 1.00 95.62 83 TYR A C 1
ATOM 625 O O . TYR A 1 83 ? -17.502 -0.417 11.406 1.00 95.62 83 TYR A O 1
ATOM 633 N N . GLU A 1 84 ? -16.133 -0.015 13.137 1.00 94.75 84 GLU A N 1
ATOM 634 C CA . GLU A 1 84 ? -16.827 1.194 13.588 1.00 94.75 84 GLU A CA 1
ATOM 635 C C . GLU A 1 84 ? -16.935 2.219 12.450 1.00 94.75 84 GLU A C 1
ATOM 637 O O . GLU A 1 84 ? -18.026 2.716 12.169 1.00 94.75 84 GLU A O 1
ATOM 642 N N . MET A 1 85 ? -15.834 2.481 11.736 1.00 92.81 85 MET A N 1
ATOM 643 C CA . MET A 1 85 ? -15.837 3.423 10.612 1.00 92.81 85 MET A CA 1
ATOM 644 C C . MET A 1 85 ? -16.737 2.948 9.480 1.00 92.81 85 MET A C 1
ATOM 646 O O . MET A 1 85 ? -17.458 3.759 8.906 1.00 92.81 85 MET A O 1
ATOM 650 N N 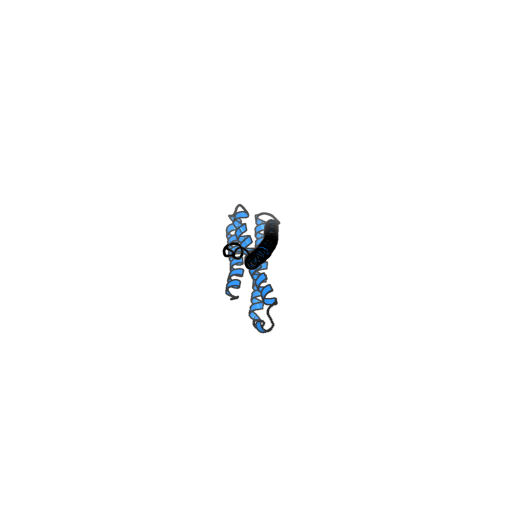. SER A 1 86 ? -16.762 1.643 9.196 1.00 93.44 86 SER A N 1
ATOM 651 C CA . SER A 1 86 ? -17.665 1.093 8.185 1.00 93.44 86 SER A CA 1
ATOM 652 C C . SER A 1 86 ? -19.131 1.361 8.512 1.00 93.44 86 SER A C 1
ATOM 654 O O . SER A 1 86 ? -19.879 1.800 7.643 1.00 93.44 86 SER A O 1
ATOM 656 N N . VAL A 1 87 ? -19.522 1.187 9.777 1.00 95.31 87 VAL A N 1
ATOM 657 C CA . VAL A 1 87 ? -20.891 1.434 10.231 1.00 95.31 87 VAL A CA 1
ATOM 658 C C . VAL A 1 87 ? -21.216 2.922 10.164 1.00 95.31 87 VAL A C 1
ATOM 660 O O . VAL A 1 87 ? -22.265 3.278 9.639 1.00 95.31 87 VAL A O 1
ATOM 663 N N . LEU A 1 88 ? -20.325 3.794 10.644 1.00 92.00 88 LEU A N 1
ATOM 664 C CA . LEU A 1 88 ? -20.549 5.242 10.622 1.00 92.00 88 LEU A CA 1
ATOM 665 C C . LEU A 1 88 ? -20.687 5.784 9.196 1.00 92.00 88 LEU A C 1
ATOM 667 O O . LEU A 1 88 ? -21.604 6.552 8.907 1.00 92.00 88 LEU A O 1
ATOM 671 N N . ILE A 1 89 ? -19.796 5.365 8.297 1.00 90.69 89 ILE A N 1
ATOM 672 C CA . ILE A 1 89 ? -19.802 5.788 6.895 1.00 90.69 89 ILE A CA 1
ATOM 673 C C . ILE A 1 89 ? -21.066 5.282 6.200 1.00 90.69 89 ILE A C 1
ATOM 675 O O . ILE A 1 89 ? -21.744 6.063 5.535 1.00 90.69 89 ILE A O 1
ATOM 679 N N . ASP A 1 90 ? -21.441 4.020 6.401 1.00 92.56 90 ASP A N 1
ATOM 680 C CA . ASP A 1 90 ? -22.654 3.463 5.803 1.00 92.56 90 ASP A CA 1
ATOM 681 C C . ASP A 1 90 ? -23.934 4.098 6.370 1.00 92.56 90 ASP A C 1
ATOM 683 O O . ASP A 1 90 ? -24.887 4.328 5.629 1.00 92.56 90 ASP A O 1
ATOM 687 N N . GLN A 1 91 ? -23.969 4.428 7.665 1.00 92.00 91 GLN A N 1
ATOM 688 C CA . GLN A 1 91 ? -25.091 5.152 8.273 1.00 92.00 91 GLN A CA 1
ATOM 689 C C . GLN A 1 91 ? -25.253 6.557 7.687 1.00 92.00 91 GLN A C 1
ATOM 691 O O . GLN A 1 91 ? -26.377 7.035 7.541 1.00 92.00 91 GLN A O 1
ATOM 696 N N . ARG A 1 92 ? -24.143 7.226 7.353 1.00 87.12 92 ARG A N 1
ATOM 697 C CA . ARG A 1 92 ? -24.158 8.589 6.816 1.00 87.12 92 ARG A CA 1
ATOM 698 C C . ARG A 1 92 ? -24.445 8.640 5.318 1.00 87.12 92 ARG A C 1
ATOM 700 O O . ARG A 1 92 ? -25.225 9.482 4.883 1.00 87.12 92 ARG A O 1
ATOM 707 N N . PHE A 1 93 ? -23.785 7.787 4.542 1.00 88.00 93 PHE A N 1
ATOM 708 C CA . PHE A 1 93 ? -23.750 7.871 3.078 1.00 88.00 93 PHE A CA 1
ATOM 709 C C . PHE A 1 93 ? -24.558 6.768 2.383 1.00 88.00 93 PHE A C 1
ATOM 711 O O . PHE A 1 93 ? -24.713 6.794 1.166 1.00 88.00 93 PHE A O 1
ATOM 718 N N . GLY A 1 94 ? -25.122 5.835 3.150 1.00 89.38 94 GLY A N 1
ATOM 719 C CA . GLY A 1 94 ? -25.913 4.715 2.654 1.00 89.38 94 GLY A CA 1
ATOM 720 C C . GLY A 1 94 ? -25.153 3.393 2.730 1.00 89.38 94 GLY A C 1
ATOM 721 O O . GLY A 1 94 ? -23.925 3.340 2.631 1.00 89.38 94 GLY A O 1
ATOM 722 N N . HIS A 1 95 ? -25.902 2.306 2.911 1.00 93.50 95 HIS A N 1
ATOM 723 C CA . HIS A 1 95 ? -25.350 0.966 3.094 1.00 93.50 95 HIS A CA 1
ATOM 724 C C . HIS A 1 95 ? -24.450 0.529 1.935 1.00 93.50 95 HIS A C 1
ATOM 726 O O . HIS A 1 95 ? -24.813 0.659 0.767 1.00 93.50 95 HIS A O 1
ATOM 732 N N . GLY A 1 96 ? -23.292 -0.046 2.266 1.00 91.38 96 GLY A N 1
ATOM 733 C CA . GLY A 1 96 ? -22.330 -0.538 1.284 1.00 91.38 96 GLY A CA 1
ATOM 734 C C . GLY A 1 96 ? -21.396 0.533 0.722 1.00 91.38 96 GLY A C 1
ATOM 735 O O . GLY A 1 96 ? -20.515 0.188 -0.068 1.00 91.38 96 GLY A O 1
ATOM 736 N N . THR A 1 97 ? -21.516 1.794 1.148 1.00 91.12 97 THR A N 1
ATOM 737 C CA . THR A 1 97 ? -20.610 2.868 0.723 1.00 91.12 97 THR A CA 1
ATOM 738 C C . THR A 1 97 ? -19.179 2.544 1.121 1.00 91.12 97 THR A C 1
ATOM 740 O O . THR A 1 97 ? -18.298 2.501 0.261 1.00 91.12 97 THR A O 1
ATOM 743 N N . PHE A 1 98 ? -18.940 2.202 2.388 1.00 92.38 98 PHE A N 1
ATOM 744 C CA . PHE A 1 98 ? -17.608 1.838 2.861 1.00 92.38 98 PHE A CA 1
ATOM 745 C C . PHE A 1 98 ? -17.045 0.638 2.097 1.00 92.38 98 PHE A C 1
ATOM 747 O O . PHE A 1 98 ? -15.890 0.642 1.670 1.00 92.38 98 PHE A O 1
ATOM 754 N N . LYS A 1 99 ? -17.880 -0.383 1.873 1.00 93.25 99 LYS A N 1
ATOM 755 C CA . LYS A 1 99 ? -17.483 -1.565 1.107 1.00 93.25 99 LYS A CA 1
ATOM 756 C C . LYS A 1 99 ? -17.075 -1.199 -0.320 1.00 93.25 99 LYS A C 1
ATOM 758 O O . LYS A 1 99 ? -16.035 -1.662 -0.773 1.00 93.25 99 LYS A O 1
ATOM 763 N N . SER A 1 100 ? -17.847 -0.353 -0.999 1.00 91.62 100 SER A N 1
ATOM 764 C CA . SER A 1 100 ? -17.532 0.068 -2.366 1.00 91.62 100 SER A CA 1
ATOM 765 C C . SER A 1 100 ? -16.190 0.804 -2.451 1.00 91.62 100 SER A C 1
ATOM 767 O O . SER A 1 100 ? -15.407 0.534 -3.358 1.00 91.62 100 SER A O 1
ATOM 769 N N . ILE A 1 101 ? -15.871 1.651 -1.463 1.00 89.50 101 ILE A N 1
ATOM 770 C CA . ILE A 1 101 ? -14.580 2.350 -1.368 1.00 89.50 101 ILE A CA 1
ATOM 771 C C . ILE A 1 101 ? -13.440 1.340 -1.217 1.00 89.50 101 ILE A C 1
ATOM 773 O O . ILE A 1 101 ? -12.466 1.391 -1.967 1.00 89.50 101 ILE A O 1
ATOM 777 N N . VAL A 1 102 ? -13.576 0.390 -0.285 1.00 91.25 102 VAL A N 1
ATOM 778 C CA . VAL A 1 102 ? -12.568 -0.656 -0.050 1.00 91.25 102 VAL A CA 1
ATOM 779 C C . VAL A 1 102 ? -12.359 -1.518 -1.297 1.00 91.25 102 VAL A C 1
ATOM 781 O O . VAL A 1 102 ? -11.216 -1.805 -1.653 1.00 91.25 102 VAL A O 1
ATOM 784 N N . ASP A 1 103 ? -13.437 -1.915 -1.973 1.00 92.44 103 ASP A N 1
ATOM 785 C CA . ASP A 1 103 ? -13.376 -2.761 -3.165 1.00 92.44 103 ASP A CA 1
ATOM 786 C C . ASP A 1 103 ? -12.707 -2.015 -4.338 1.00 92.44 103 ASP A C 1
ATOM 788 O O . ASP A 1 103 ? -11.797 -2.551 -4.975 1.00 92.44 103 ASP A O 1
ATOM 792 N N . LEU A 1 104 ? -13.070 -0.747 -4.572 1.00 90.25 104 LEU A N 1
ATOM 793 C CA . LEU A 1 104 ? -12.434 0.108 -5.584 1.00 90.25 104 LEU A CA 1
ATOM 794 C C . LEU A 1 104 ? -10.946 0.325 -5.296 1.00 90.25 104 LEU A C 1
ATOM 796 O O . LEU A 1 104 ? -10.115 0.275 -6.206 1.00 90.25 104 LEU A O 1
ATOM 800 N N . ARG A 1 105 ? -10.591 0.541 -4.028 1.00 86.25 105 ARG A N 1
ATOM 801 C CA . ARG A 1 105 ? -9.198 0.655 -3.588 1.00 86.25 105 ARG A CA 1
ATOM 802 C C . ARG A 1 105 ? -8.427 -0.631 -3.869 1.00 86.25 105 ARG A C 1
ATOM 804 O O . ARG A 1 105 ? -7.344 -0.582 -4.452 1.00 86.25 105 ARG A O 1
ATOM 811 N N . ALA A 1 106 ? -8.985 -1.782 -3.497 1.00 88.19 106 ALA A N 1
ATOM 812 C CA . ALA A 1 106 ? -8.370 -3.083 -3.739 1.00 88.19 106 ALA A CA 1
ATOM 813 C C . ALA A 1 106 ? -8.154 -3.335 -5.240 1.00 88.19 106 ALA A C 1
ATOM 815 O O . ALA A 1 106 ? -7.063 -3.754 -5.635 1.00 88.19 106 ALA A O 1
ATOM 816 N N . GLN A 1 107 ? -9.145 -3.002 -6.073 1.00 92.00 107 GLN A N 1
ATOM 817 C CA . GLN A 1 107 ? -9.039 -3.078 -7.528 1.00 92.00 107 GLN A CA 1
ATOM 818 C C . GLN A 1 107 ? -7.906 -2.186 -8.057 1.00 92.00 107 GLN A C 1
ATOM 820 O O . GLN A 1 107 ? -7.028 -2.673 -8.768 1.00 92.00 107 GLN A O 1
ATOM 825 N N . ARG A 1 108 ? -7.850 -0.907 -7.660 1.00 89.38 108 ARG A N 1
ATOM 826 C CA . ARG A 1 108 ? -6.789 0.020 -8.099 1.00 89.38 108 ARG A CA 1
ATOM 827 C C . ARG A 1 108 ? -5.393 -0.441 -7.684 1.00 89.38 108 ARG A C 1
ATOM 829 O O . ARG A 1 108 ? -4.453 -0.343 -8.471 1.00 89.38 108 ARG A O 1
ATOM 836 N N . ILE A 1 109 ? -5.242 -0.972 -6.469 1.00 87.75 109 ILE A N 1
ATOM 837 C CA . ILE A 1 109 ? -3.968 -1.531 -5.995 1.00 87.75 109 ILE A CA 1
ATOM 838 C C . ILE A 1 109 ? -3.565 -2.748 -6.837 1.00 87.75 109 ILE A C 1
ATOM 840 O O . ILE A 1 109 ? -2.388 -2.900 -7.171 1.00 87.75 109 ILE A O 1
ATOM 844 N N . GLN A 1 110 ? -4.515 -3.619 -7.176 1.00 89.25 110 GLN A N 1
ATOM 845 C CA . GLN A 1 110 ? -4.254 -4.794 -8.002 1.00 89.25 110 GLN A CA 1
ATOM 846 C C . GLN A 1 110 ? -3.843 -4.400 -9.425 1.00 89.25 110 GLN A C 1
ATOM 848 O O . GLN A 1 110 ? -2.799 -4.849 -9.896 1.00 89.25 110 GLN A O 1
ATOM 853 N N . GLU A 1 111 ? -4.583 -3.495 -10.065 1.00 91.94 111 GLU A N 1
ATOM 854 C CA . GLU A 1 111 ? -4.257 -2.974 -11.397 1.00 91.94 111 GLU A CA 1
ATOM 855 C C . GLU A 1 111 ? -2.874 -2.305 -11.423 1.00 91.94 111 GLU A C 1
ATOM 857 O O . GLU A 1 111 ? -2.082 -2.523 -12.342 1.00 91.94 111 GLU A O 1
ATOM 862 N N . ALA A 1 112 ? -2.534 -1.520 -10.395 1.00 89.12 112 ALA A N 1
ATOM 863 C CA . ALA A 1 112 ? -1.213 -0.908 -10.274 1.00 89.12 112 ALA A CA 1
ATOM 864 C C . ALA A 1 112 ? -0.102 -1.962 -10.133 1.00 89.12 112 ALA A C 1
ATOM 866 O O . ALA A 1 112 ? 0.954 -1.844 -10.761 1.00 89.12 112 ALA A O 1
ATOM 867 N N . LYS A 1 113 ? -0.336 -3.023 -9.349 1.00 88.44 113 LYS A N 1
ATOM 868 C CA . LYS A 1 113 ? 0.602 -4.148 -9.212 1.00 88.44 113 LYS A CA 1
ATOM 869 C C . LYS A 1 113 ? 0.776 -4.908 -10.523 1.00 88.44 113 LYS A C 1
ATOM 871 O O . LYS A 1 113 ? 1.894 -5.310 -10.838 1.00 88.44 113 LYS A O 1
ATOM 876 N N . GLU A 1 114 ? -0.295 -5.121 -11.277 1.00 92.69 114 GLU A N 1
ATOM 877 C CA . GLU A 1 114 ? -0.252 -5.799 -12.575 1.00 92.69 114 GLU A CA 1
ATOM 878 C C . GLU A 1 114 ? 0.525 -4.976 -13.602 1.00 92.69 114 GLU A C 1
ATOM 880 O O . GLU A 1 114 ? 1.512 -5.473 -14.145 1.00 92.69 114 GLU A O 1
ATOM 885 N N . LYS A 1 115 ? 0.208 -3.685 -13.747 1.00 92.12 115 LYS A N 1
ATOM 886 C CA . LYS A 1 115 ? 0.965 -2.762 -14.609 1.00 92.12 115 LYS A CA 1
ATOM 887 C C . LYS A 1 115 ? 2.444 -2.691 -14.225 1.00 92.12 115 LYS A C 1
ATOM 889 O O . LYS A 1 115 ? 3.312 -2.684 -15.096 1.00 92.12 115 LYS A O 1
ATOM 894 N N . ALA A 1 116 ? 2.761 -2.679 -12.929 1.00 89.88 116 ALA A N 1
ATOM 895 C CA . ALA A 1 116 ? 4.146 -2.697 -12.460 1.00 89.88 116 ALA A CA 1
ATOM 896 C C . ALA A 1 116 ? 4.870 -4.003 -12.835 1.00 89.88 116 ALA A C 1
ATOM 898 O O . ALA A 1 116 ? 6.031 -3.965 -13.250 1.00 89.88 116 ALA A O 1
ATOM 899 N N . LYS A 1 117 ? 4.196 -5.157 -12.735 1.00 91.81 117 LYS A N 1
ATOM 900 C CA . LYS A 1 117 ? 4.745 -6.453 -13.167 1.00 91.81 117 LYS A CA 1
ATOM 901 C C . LYS A 1 117 ? 4.966 -6.498 -14.677 1.00 91.81 117 LYS A C 1
ATOM 903 O O . LYS A 1 117 ? 6.008 -6.981 -15.111 1.00 91.81 117 LYS A O 1
ATOM 908 N N . GLU A 1 118 ? 4.024 -5.999 -15.469 1.00 91.69 118 GLU A N 1
ATOM 909 C CA . GLU A 1 118 ? 4.146 -5.932 -16.929 1.00 91.69 118 GLU A CA 1
ATOM 910 C C . GLU A 1 118 ? 5.285 -5.008 -17.359 1.00 91.69 118 GLU A C 1
ATOM 912 O O . GLU A 1 118 ? 6.150 -5.415 -18.133 1.00 91.69 118 GLU A O 1
ATOM 917 N N . ALA A 1 119 ? 5.367 -3.808 -16.781 1.00 90.56 119 ALA A N 1
ATOM 918 C CA . ALA A 1 119 ? 6.470 -2.886 -17.026 1.00 90.56 119 ALA A CA 1
ATOM 919 C C . ALA A 1 119 ? 7.824 -3.495 -16.625 1.00 90.56 119 ALA A C 1
ATOM 921 O O . ALA A 1 119 ? 8.813 -3.325 -17.339 1.00 90.56 119 ALA A O 1
ATOM 922 N N . ALA A 1 120 ? 7.886 -4.233 -15.512 1.00 90.44 120 ALA A N 1
ATOM 923 C CA . ALA A 1 120 ? 9.096 -4.939 -15.098 1.00 90.44 120 ALA A CA 1
ATOM 924 C C . ALA A 1 120 ? 9.492 -6.045 -16.092 1.00 90.44 120 ALA A C 1
ATOM 926 O O . ALA A 1 120 ? 10.671 -6.164 -16.419 1.00 90.44 120 ALA A O 1
ATOM 927 N N . LYS A 1 121 ? 8.528 -6.822 -16.605 1.00 91.19 121 LYS A N 1
ATOM 928 C CA . LYS A 1 121 ? 8.774 -7.835 -17.646 1.00 91.19 121 LYS A CA 1
ATOM 929 C C . LYS A 1 121 ? 9.267 -7.201 -18.948 1.00 91.19 121 LYS A C 1
ATOM 931 O O . LYS A 1 121 ? 10.297 -7.619 -19.461 1.00 91.19 121 LYS A O 1
ATOM 936 N N . ALA A 1 122 ? 8.601 -6.150 -19.424 1.00 90.12 122 ALA A N 1
ATOM 937 C CA . ALA A 1 122 ? 8.988 -5.447 -20.646 1.00 90.12 122 ALA A CA 1
ATOM 938 C C . ALA A 1 122 ? 10.390 -4.820 -20.539 1.00 90.12 122 ALA A C 1
ATOM 940 O O . ALA A 1 122 ? 11.160 -4.839 -21.495 1.00 90.12 122 ALA A O 1
ATOM 941 N N . ARG A 1 123 ? 10.759 -4.287 -19.365 1.00 88.38 123 ARG A N 1
ATOM 942 C CA . ARG A 1 123 ? 12.121 -3.784 -19.113 1.00 88.38 123 ARG A CA 1
ATOM 943 C C . ARG A 1 123 ? 13.169 -4.891 -19.192 1.00 88.38 123 ARG A C 1
ATOM 945 O O . ARG A 1 123 ? 14.232 -4.644 -19.748 1.00 88.38 123 ARG A O 1
ATOM 952 N N . LYS A 1 124 ? 12.877 -6.082 -18.660 1.00 88.50 124 LYS A N 1
ATOM 953 C CA . LYS A 1 124 ? 13.783 -7.237 -18.750 1.00 88.50 124 LYS A CA 1
ATOM 954 C C . LYS A 1 124 ? 13.970 -7.697 -20.195 1.00 88.50 124 LYS A C 1
ATOM 956 O O . LYS A 1 124 ? 15.105 -7.813 -20.627 1.00 88.50 124 LYS A O 1
ATOM 961 N N . GLN A 1 125 ? 12.883 -7.835 -20.953 1.00 89.50 125 GLN A N 1
ATOM 962 C CA . GLN A 1 125 ? 12.943 -8.214 -22.371 1.00 89.50 125 GLN A CA 1
ATOM 963 C C . GLN A 1 125 ? 13.765 -7.217 -23.196 1.00 89.50 125 GLN A C 1
ATOM 965 O O . GLN A 1 125 ? 14.669 -7.612 -23.917 1.00 89.50 125 GLN A O 1
ATOM 970 N N . LYS A 1 126 ? 13.543 -5.909 -23.011 1.00 88.44 126 LYS A N 1
ATOM 971 C CA . LYS A 1 126 ? 14.352 -4.878 -23.681 1.00 88.44 126 LYS A CA 1
ATOM 972 C C . LYS A 1 126 ? 15.835 -4.952 -23.318 1.00 88.44 126 LYS A C 1
ATOM 974 O O . LYS A 1 126 ? 16.679 -4.675 -24.161 1.00 88.44 126 LYS A O 1
ATOM 979 N N . GLN A 1 127 ? 16.165 -5.273 -22.066 1.00 85.75 127 GLN A N 1
ATOM 980 C CA . GLN A 1 127 ? 17.561 -5.462 -21.664 1.00 85.75 127 GLN A CA 1
ATOM 981 C C . GLN A 1 127 ? 18.173 -6.685 -22.351 1.00 85.75 127 GLN A C 1
ATOM 983 O O . GLN A 1 127 ? 19.284 -6.581 -22.856 1.00 85.75 127 GLN A O 1
ATOM 988 N N . GLU A 1 128 ? 17.450 -7.803 -22.411 1.00 88.50 128 GLU A N 1
ATOM 989 C CA . GLU A 1 128 ? 17.887 -9.019 -23.109 1.00 88.50 128 GLU A CA 1
ATOM 990 C C . GLU A 1 128 ? 18.115 -8.755 -24.607 1.00 88.50 128 GLU A C 1
ATOM 992 O O . GLU A 1 128 ? 19.197 -9.051 -25.109 1.00 88.50 128 GLU A O 1
ATOM 997 N N . GLU A 1 129 ? 17.176 -8.091 -25.289 1.00 86.69 129 GLU A N 1
ATOM 998 C CA . GLU A 1 129 ? 17.297 -7.724 -26.711 1.00 86.69 129 GLU A CA 1
ATOM 999 C C . GLU A 1 129 ? 18.503 -6.810 -26.986 1.00 86.69 129 GLU A C 1
ATOM 1001 O O . GLU A 1 129 ? 19.234 -7.004 -27.957 1.00 86.69 129 GLU A O 1
ATOM 1006 N N . ILE A 1 130 ? 18.746 -5.810 -26.129 1.00 86.75 130 ILE A N 1
ATOM 1007 C CA . ILE A 1 130 ? 19.904 -4.914 -26.270 1.00 86.75 130 ILE A CA 1
ATOM 1008 C C . ILE A 1 130 ? 21.211 -5.689 -26.073 1.00 86.75 130 ILE A C 1
ATOM 1010 O O . ILE A 1 130 ? 22.159 -5.479 -26.828 1.00 86.75 130 ILE A O 1
ATOM 1014 N N . ILE A 1 131 ? 21.276 -6.582 -25.080 1.00 86.81 131 ILE A N 1
ATOM 1015 C CA . ILE A 1 131 ? 22.466 -7.406 -24.825 1.00 86.81 131 ILE A CA 1
ATOM 1016 C C . ILE A 1 131 ? 22.741 -8.328 -26.014 1.00 86.81 131 ILE A C 1
ATOM 1018 O O . ILE A 1 131 ? 23.888 -8.425 -26.448 1.00 86.81 131 ILE A O 1
ATOM 1022 N N . GLU A 1 132 ? 21.708 -8.962 -26.569 1.00 85.50 132 GLU A N 1
ATOM 1023 C CA . GLU A 1 132 ? 21.831 -9.823 -27.745 1.00 85.50 132 GLU A CA 1
ATOM 1024 C C . GLU A 1 132 ? 22.330 -9.039 -28.967 1.00 85.50 132 GLU A C 1
ATOM 1026 O O . GLU A 1 132 ? 23.316 -9.434 -29.594 1.00 85.50 132 GLU A O 1
ATOM 1031 N N . MET A 1 133 ? 21.736 -7.878 -29.262 1.00 81.31 133 MET A N 1
ATOM 1032 C CA . MET A 1 133 ? 22.179 -7.016 -30.364 1.00 81.31 133 MET A CA 1
ATOM 1033 C C . MET A 1 133 ? 23.629 -6.546 -30.195 1.00 81.31 133 MET A C 1
ATOM 1035 O O . MET A 1 133 ? 24.401 -6.556 -31.156 1.00 81.31 133 MET A O 1
ATOM 1039 N N . VAL A 1 134 ? 24.025 -6.161 -28.978 1.00 88.19 134 VAL A N 1
ATOM 1040 C CA . VAL A 1 134 ? 25.407 -5.762 -28.675 1.00 88.19 134 VAL A CA 1
ATOM 1041 C C . VAL A 1 134 ? 26.364 -6.942 -28.854 1.00 88.19 134 VAL A C 1
ATOM 1043 O O . VAL A 1 134 ? 27.418 -6.778 -29.468 1.00 88.19 134 VAL A O 1
ATOM 1046 N N . ALA A 1 135 ? 26.002 -8.134 -28.375 1.00 85.88 135 ALA A N 1
ATOM 1047 C CA . ALA A 1 135 ? 26.819 -9.335 -28.521 1.00 85.88 135 ALA A CA 1
ATOM 1048 C C . ALA A 1 135 ? 27.022 -9.716 -29.998 1.00 85.88 135 ALA A C 1
ATOM 1050 O O . ALA A 1 135 ? 28.151 -9.995 -30.407 1.00 85.88 135 ALA A O 1
ATOM 1051 N N . ILE A 1 136 ? 25.963 -9.655 -30.815 1.00 86.06 136 ILE A N 1
ATOM 1052 C CA . ILE A 1 136 ? 26.043 -9.881 -32.266 1.00 86.06 136 ILE A CA 1
ATOM 1053 C C . ILE A 1 136 ? 26.942 -8.827 -32.928 1.00 86.06 136 ILE A C 1
ATOM 1055 O O . ILE A 1 136 ? 27.817 -9.178 -33.720 1.00 86.06 136 ILE A O 1
ATOM 1059 N N . GLY A 1 137 ? 26.781 -7.547 -32.574 1.00 86.75 137 GLY A N 1
ATOM 1060 C CA . GLY A 1 137 ? 27.608 -6.458 -33.102 1.00 86.75 137 GLY A CA 1
ATOM 1061 C C . GLY A 1 137 ? 29.099 -6.638 -32.799 1.00 86.75 137 GLY A C 1
ATOM 1062 O O . GLY A 1 137 ? 29.934 -6.507 -33.696 1.00 86.75 137 GLY A O 1
ATOM 1063 N N . ILE A 1 138 ? 29.439 -7.014 -31.562 1.00 89.06 138 ILE A N 1
ATOM 1064 C CA . ILE A 1 138 ? 30.818 -7.340 -31.166 1.00 89.06 138 ILE A CA 1
ATOM 1065 C C . ILE A 1 138 ? 31.328 -8.557 -31.949 1.00 89.06 138 ILE A C 1
ATOM 1067 O O . ILE A 1 138 ? 32.450 -8.528 -32.455 1.00 89.06 138 ILE A O 1
ATOM 1071 N N . GLY A 1 139 ? 30.511 -9.602 -32.101 1.00 86.75 139 GLY A N 1
ATOM 1072 C CA . GLY A 1 139 ? 30.868 -10.796 -32.868 1.00 86.75 139 GLY A CA 1
ATOM 1073 C C . GLY A 1 139 ? 31.232 -10.482 -34.322 1.00 86.75 139 GLY A C 1
ATOM 1074 O O . GLY A 1 139 ? 32.275 -10.922 -34.804 1.00 86.75 139 GLY A O 1
ATOM 1075 N N . ILE A 1 140 ? 30.428 -9.660 -35.004 1.00 89.31 140 ILE A N 1
ATOM 1076 C CA . ILE A 1 140 ? 30.699 -9.232 -36.386 1.00 89.31 140 ILE A CA 1
ATOM 1077 C C . ILE A 1 140 ? 32.004 -8.431 -36.461 1.00 89.31 140 ILE A C 1
ATOM 1079 O O . ILE A 1 140 ? 32.836 -8.703 -37.327 1.00 89.31 140 ILE A O 1
ATOM 1083 N N . LEU A 1 141 ? 32.217 -7.478 -35.547 1.00 88.50 141 LEU A N 1
ATOM 1084 C CA . LEU A 1 141 ? 33.443 -6.673 -35.519 1.00 88.50 141 LEU A CA 1
ATOM 1085 C C . LEU A 1 141 ? 34.698 -7.531 -35.326 1.00 88.50 141 LEU A C 1
ATOM 1087 O O . LEU A 1 141 ? 35.705 -7.290 -35.992 1.00 88.50 141 LEU A O 1
ATOM 1091 N N . LEU A 1 142 ? 34.638 -8.550 -34.464 1.00 91.00 142 LEU A N 1
ATOM 1092 C CA . LEU A 1 142 ? 35.753 -9.475 -34.251 1.00 91.00 142 LEU A CA 1
ATOM 1093 C C . LEU A 1 142 ? 36.063 -10.292 -35.509 1.00 91.00 142 LEU A C 1
ATOM 1095 O O . LEU A 1 142 ? 37.226 -10.394 -35.896 1.00 91.00 142 LEU A O 1
ATOM 1099 N N . VAL A 1 143 ? 35.041 -10.836 -36.176 1.00 91.12 143 VAL A N 1
ATOM 1100 C CA . VAL A 1 143 ? 35.222 -11.627 -37.405 1.00 91.12 143 VAL A CA 1
ATOM 1101 C C . VAL A 1 143 ? 35.798 -10.771 -38.534 1.00 91.12 143 VAL A C 1
ATOM 1103 O O . VAL A 1 143 ? 36.762 -11.179 -39.182 1.00 91.12 143 VAL A O 1
ATOM 1106 N N . VAL A 1 144 ? 35.258 -9.569 -38.749 1.00 91.19 144 VAL A N 1
ATOM 1107 C CA . VAL A 1 144 ? 35.754 -8.642 -39.779 1.00 91.19 144 VAL A CA 1
ATOM 1108 C C . VAL A 1 144 ? 37.179 -8.189 -39.463 1.00 91.19 144 VAL A C 1
ATOM 1110 O O . VAL A 1 144 ? 38.033 -8.192 -40.348 1.00 91.19 144 VAL A O 1
ATOM 1113 N N . GLY A 1 145 ? 37.466 -7.858 -38.201 1.00 89.06 145 GLY A N 1
ATOM 1114 C CA . GLY A 1 145 ? 38.807 -7.483 -37.758 1.00 89.06 145 GLY A CA 1
ATOM 1115 C C . GLY A 1 145 ? 39.835 -8.587 -38.014 1.00 89.06 145 GLY A C 1
ATOM 1116 O O . GLY A 1 145 ? 40.895 -8.312 -38.573 1.00 89.06 145 GLY A O 1
ATOM 1117 N N . LEU A 1 146 ? 39.505 -9.840 -37.683 1.00 90.62 146 LEU A N 1
ATOM 1118 C CA . LEU A 1 146 ? 40.360 -10.998 -37.961 1.00 90.62 146 LEU A CA 1
ATOM 1119 C C . LEU A 1 146 ? 40.554 -11.243 -39.462 1.00 90.62 146 LEU A C 1
ATOM 1121 O O . LEU A 1 146 ? 41.658 -11.558 -39.897 1.00 90.62 146 LEU A O 1
ATOM 1125 N N . ALA A 1 147 ? 39.509 -11.075 -40.272 1.00 89.56 147 ALA A N 1
ATOM 1126 C CA . ALA A 1 147 ? 39.625 -11.224 -41.719 1.00 89.56 147 ALA A CA 1
ATOM 1127 C C . ALA A 1 147 ? 40.590 -10.187 -42.320 1.00 89.56 147 ALA A C 1
ATOM 1129 O O . ALA A 1 147 ? 41.443 -10.541 -43.132 1.00 89.56 147 ALA A O 1
ATOM 1130 N N . ILE A 1 148 ? 40.501 -8.924 -41.884 1.00 92.56 148 ILE A N 1
ATOM 1131 C CA . ILE A 1 148 ? 41.385 -7.842 -42.343 1.00 92.56 148 ILE A CA 1
ATOM 1132 C C . ILE A 1 148 ? 42.836 -8.102 -41.925 1.00 92.56 148 ILE A C 1
ATOM 1134 O O . ILE A 1 148 ? 43.739 -7.935 -42.745 1.00 92.56 148 ILE A O 1
ATOM 1138 N N . THR A 1 149 ? 43.083 -8.525 -40.681 1.00 88.38 149 THR A N 1
ATOM 1139 C CA . THR A 1 149 ? 44.450 -8.786 -40.202 1.00 88.38 149 THR A CA 1
ATOM 1140 C C . THR A 1 149 ? 45.090 -9.970 -40.918 1.00 88.38 149 THR A C 1
ATOM 1142 O O . THR A 1 149 ? 46.234 -9.862 -41.360 1.00 88.38 149 THR A O 1
ATOM 1145 N N . VAL A 1 150 ? 44.354 -11.070 -41.101 1.00 91.75 150 VAL A N 1
ATOM 1146 C CA . VAL A 1 150 ? 44.832 -12.243 -41.850 1.00 91.75 150 VAL A CA 1
ATOM 1147 C C . VAL A 1 150 ? 45.102 -11.878 -43.308 1.00 91.75 150 VAL A C 1
ATOM 1149 O O . VAL A 1 150 ? 46.163 -12.206 -43.835 1.00 91.75 150 VAL A O 1
ATOM 1152 N N . PHE A 1 151 ? 44.184 -11.161 -43.959 1.00 90.94 151 PHE A N 1
ATOM 1153 C CA . PHE A 1 151 ? 44.352 -10.747 -45.351 1.00 90.94 151 PHE A CA 1
ATOM 1154 C C . PHE A 1 151 ? 45.540 -9.793 -45.533 1.00 90.94 151 PHE A C 1
ATOM 1156 O O . PHE A 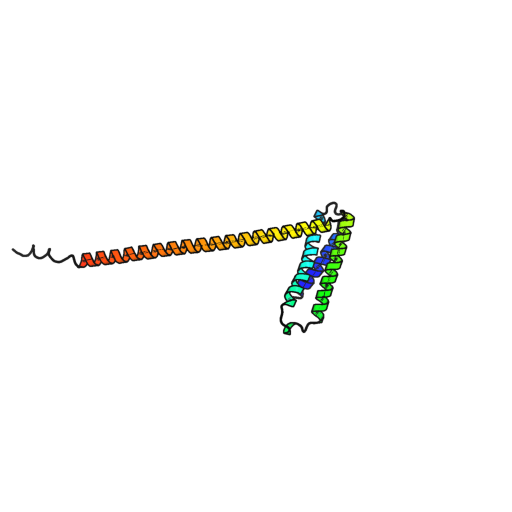1 151 ? 46.357 -9.990 -46.432 1.00 90.94 151 PHE A O 1
ATOM 1163 N N . GLY A 1 152 ? 45.690 -8.806 -44.645 1.00 91.12 152 GLY A N 1
ATOM 1164 C CA . GLY A 1 152 ? 46.833 -7.894 -44.644 1.00 91.12 152 GLY A CA 1
ATOM 1165 C C . GLY A 1 152 ? 48.166 -8.622 -44.453 1.00 91.12 152 GLY A C 1
ATOM 1166 O O . GLY A 1 152 ? 49.115 -8.364 -45.192 1.00 91.12 152 GLY A O 1
ATOM 1167 N N . ALA A 1 153 ? 48.230 -9.584 -43.527 1.00 90.06 153 ALA A N 1
ATOM 1168 C CA . ALA A 1 153 ? 49.423 -10.401 -43.308 1.00 90.06 153 ALA A CA 1
ATOM 1169 C C . ALA A 1 153 ? 49.771 -11.277 -44.527 1.00 90.06 153 ALA A C 1
ATOM 1171 O O . ALA A 1 153 ? 50.943 -11.403 -44.885 1.00 90.06 153 ALA A O 1
ATOM 1172 N N . LEU A 1 154 ? 48.765 -11.852 -45.198 1.00 89.69 154 LEU A N 1
ATOM 1173 C CA . LEU A 1 154 ? 48.963 -12.625 -46.427 1.00 89.69 154 LEU A CA 1
ATOM 1174 C C . LEU A 1 154 ? 49.496 -11.755 -47.573 1.00 89.69 154 LEU A C 1
ATOM 1176 O O . LEU A 1 154 ? 50.420 -12.179 -48.266 1.00 89.69 154 LEU A O 1
ATOM 1180 N N . LEU A 1 155 ? 48.962 -10.542 -47.753 1.00 86.81 155 LEU A N 1
ATOM 1181 C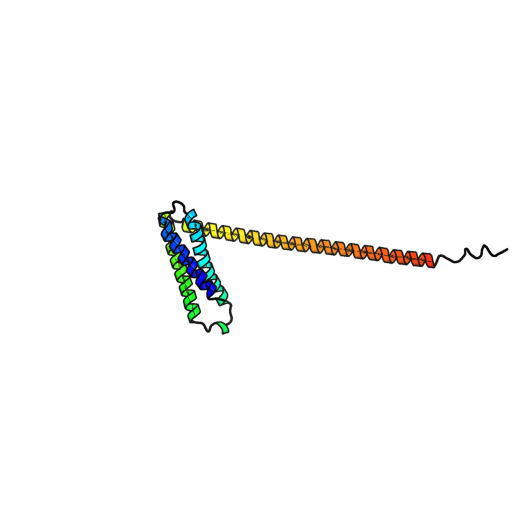 CA . LEU A 1 155 ? 49.452 -9.601 -48.766 1.00 86.81 155 LEU A CA 1
ATOM 1182 C C . LEU A 1 155 ? 50.882 -9.127 -48.484 1.00 86.81 155 LEU A C 1
ATOM 1184 O O . LEU A 1 155 ? 51.682 -9.036 -49.414 1.00 86.81 155 LEU A O 1
ATOM 1188 N N . LEU A 1 156 ? 51.223 -8.863 -47.220 1.00 88.31 156 LEU A N 1
ATOM 1189 C CA . LEU A 1 156 ? 52.580 -8.476 -46.827 1.00 88.31 156 LEU A CA 1
ATOM 1190 C C . LEU A 1 156 ? 53.590 -9.595 -47.140 1.00 88.31 156 LEU A C 1
ATOM 1192 O O . LEU A 1 156 ? 54.593 -9.358 -47.807 1.00 88.31 156 LEU A O 1
ATOM 1196 N N . ASN A 1 157 ? 53.274 -10.834 -46.750 1.00 86.88 157 ASN A N 1
ATOM 1197 C CA . ASN A 1 157 ? 54.100 -12.015 -47.029 1.00 86.88 157 ASN A CA 1
ATOM 1198 C C . ASN A 1 157 ? 54.214 -12.302 -48.543 1.00 86.88 157 ASN A C 1
ATOM 1200 O O . ASN A 1 157 ? 55.260 -12.736 -49.025 1.00 86.88 157 ASN A O 1
ATOM 1204 N N . ALA A 1 158 ? 53.161 -12.034 -49.325 1.00 83.56 158 ALA A N 1
ATOM 1205 C CA . ALA A 1 158 ? 53.207 -12.145 -50.784 1.00 83.56 158 ALA A CA 1
ATOM 1206 C C . ALA A 1 158 ? 54.122 -11.084 -51.427 1.00 83.56 158 ALA A C 1
ATOM 1208 O O . ALA A 1 158 ? 54.842 -11.403 -52.373 1.00 83.56 158 ALA A O 1
ATOM 1209 N N . MET A 1 159 ? 54.140 -9.853 -50.901 1.00 80.38 159 MET A N 1
ATOM 1210 C CA . MET A 1 159 ? 55.064 -8.803 -51.350 1.00 80.38 159 MET A CA 1
ATOM 1211 C C . MET A 1 159 ? 56.524 -9.124 -50.998 1.00 80.38 159 MET A C 1
ATOM 1213 O O . MET A 1 159 ? 57.399 -8.934 -51.841 1.00 80.38 159 MET A O 1
ATOM 1217 N N . GLU A 1 160 ? 56.797 -9.676 -49.812 1.00 77.50 160 GLU A N 1
ATOM 1218 C CA . GLU A 1 160 ? 58.153 -10.081 -49.400 1.00 77.50 160 GLU A CA 1
ATOM 1219 C C . GLU A 1 160 ? 58.737 -11.198 -50.281 1.00 77.50 160 GLU A C 1
ATOM 1221 O O . GLU A 1 160 ? 59.925 -11.182 -50.601 1.00 77.50 160 GLU A O 1
ATOM 1226 N N . ARG A 1 161 ? 57.907 -12.138 -50.751 1.00 67.62 161 ARG A N 1
ATOM 1227 C CA . ARG A 1 161 ? 58.333 -13.197 -51.689 1.00 67.62 161 ARG A CA 1
ATOM 1228 C C . ARG A 1 161 ? 58.440 -12.729 -53.146 1.00 67.62 161 ARG A C 1
ATOM 1230 O O . ARG A 1 161 ? 58.973 -13.459 -53.976 1.00 67.62 161 ARG A O 1
ATOM 1237 N N . GLY A 1 162 ? 57.941 -11.533 -53.463 1.00 61.12 162 GLY A N 1
ATOM 1238 C CA . GLY A 1 162 ? 57.818 -10.994 -54.819 1.00 61.12 162 GLY A CA 1
ATOM 1239 C C . GLY A 1 162 ? 59.036 -10.244 -55.371 1.00 61.12 162 GLY A C 1
ATOM 1240 O O . GLY A 1 162 ? 58.918 -9.628 -56.427 1.00 61.12 162 GLY A O 1
ATOM 1241 N N . SER A 1 163 ? 60.203 -10.263 -54.716 1.00 62.38 163 SER A N 1
ATOM 1242 C CA . SER A 1 163 ? 61.425 -9.656 -55.277 1.00 62.38 163 SER A CA 1
ATOM 1243 C C . SER A 1 163 ? 62.638 -10.580 -55.152 1.00 62.38 163 SER A C 1
ATOM 1245 O O . SER A 1 163 ? 63.300 -10.631 -54.118 1.00 62.38 163 SER A O 1
ATOM 1247 N N . PRO A 1 164 ? 62.927 -11.356 -56.210 1.00 53.31 164 PRO A N 1
ATOM 1248 C CA . PRO A 1 164 ? 64.213 -11.173 -56.891 1.00 53.31 164 PRO A CA 1
ATOM 1249 C C . PRO A 1 164 ? 64.137 -11.485 -58.401 1.00 53.31 164 PRO A C 1
ATOM 1251 O O . PRO A 1 164 ? 63.899 -12.623 -58.787 1.00 53.31 164 PRO A O 1
ATOM 1254 N N . SER A 1 165 ? 64.358 -10.486 -59.268 1.00 58.44 165 SER A N 1
ATOM 1255 C CA . SER A 1 165 ? 64.914 -10.689 -60.636 1.00 58.44 165 SER A CA 1
ATOM 1256 C C . SER A 1 165 ? 65.064 -9.411 -61.477 1.00 58.44 165 SER A C 1
ATOM 1258 O O . SER A 1 165 ? 65.599 -9.477 -62.576 1.00 58.44 165 SER A O 1
ATOM 1260 N N . PHE A 1 166 ? 64.711 -8.216 -60.987 1.00 54.22 166 PHE A N 1
ATOM 1261 C CA . PHE A 1 166 ? 64.923 -6.990 -61.784 1.00 54.22 166 PHE A CA 1
ATOM 1262 C C . PHE A 1 166 ? 66.359 -6.424 -61.744 1.00 54.22 166 PHE A C 1
ATOM 1264 O O . PHE A 1 166 ? 66.650 -5.450 -62.431 1.00 54.22 166 PHE A O 1
ATOM 1271 N N . ARG A 1 167 ? 67.274 -7.008 -60.951 1.00 56.62 167 ARG A N 1
ATOM 1272 C CA . ARG A 1 167 ? 68.678 -6.548 -60.841 1.00 56.62 167 ARG A CA 1
ATOM 1273 C C . ARG A 1 167 ? 69.670 -7.272 -61.753 1.00 56.62 167 ARG A C 1
ATOM 1275 O O . ARG A 1 167 ? 70.773 -6.768 -61.926 1.00 56.62 167 ARG A O 1
ATOM 1282 N N . GLU A 1 168 ? 69.297 -8.396 -62.359 1.00 56.34 168 GLU A N 1
ATOM 1283 C CA . GLU A 1 168 ? 70.208 -9.153 -63.235 1.00 56.34 168 GLU A CA 1
ATOM 1284 C C . GLU A 1 168 ? 70.200 -8.655 -64.689 1.00 56.34 168 GLU A C 1
ATOM 1286 O O . GLU A 1 168 ? 71.141 -8.913 -65.428 1.00 56.34 168 GLU A O 1
ATOM 1291 N N . TRP A 1 169 ? 69.201 -7.861 -65.088 1.00 57.53 169 TRP A N 1
ATOM 1292 C CA . TRP A 1 169 ? 69.087 -7.345 -66.458 1.00 57.53 169 TRP A CA 1
ATOM 1293 C C . TRP A 1 169 ? 69.862 -6.041 -66.732 1.00 57.53 169 TRP A C 1
ATOM 1295 O O . TRP A 1 169 ? 69.967 -5.644 -67.887 1.00 57.53 169 TRP A O 1
ATOM 1305 N N . TYR A 1 170 ? 70.397 -5.358 -65.709 1.00 58.34 170 TYR A N 1
ATOM 1306 C CA . TYR A 1 170 ? 71.028 -4.031 -65.877 1.00 58.34 170 TYR A CA 1
ATOM 1307 C C . TYR A 1 170 ? 72.565 -4.018 -65.768 1.00 58.34 170 TYR A C 1
ATOM 1309 O O . TYR A 1 170 ? 73.188 -3.060 -66.204 1.00 58.34 170 TYR A O 1
ATOM 1317 N N . ASN A 1 171 ? 73.198 -5.072 -65.242 1.00 56.25 171 ASN A N 1
ATOM 1318 C CA . ASN A 1 171 ? 74.663 -5.132 -65.073 1.00 56.25 171 ASN A CA 1
ATOM 1319 C C . ASN A 1 171 ? 75.343 -6.175 -65.983 1.00 56.25 171 ASN A C 1
ATOM 1321 O O . ASN A 1 171 ? 76.436 -6.646 -65.678 1.00 56.25 171 ASN A O 1
ATOM 1325 N N . GLY A 1 172 ? 74.692 -6.552 -67.085 1.00 61.62 172 GLY A N 1
ATOM 1326 C CA . GLY A 1 172 ? 75.228 -7.461 -68.097 1.00 61.62 172 GLY A CA 1
ATO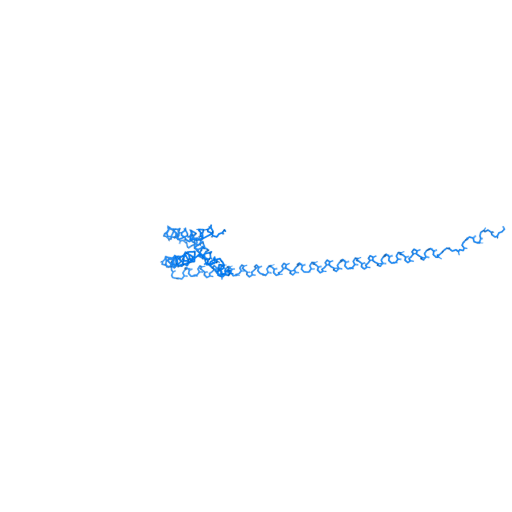M 1327 C C . GLY A 1 172 ? 75.496 -6.748 -69.420 1.00 61.62 172 GLY A C 1
ATOM 1328 O O . GLY A 1 172 ? 74.812 -7.020 -70.402 1.00 61.62 172 GLY A O 1
ATOM 1329 N N . SER A 1 173 ? 76.463 -5.831 -69.436 1.00 50.94 173 SER A N 1
ATOM 1330 C CA . SER A 1 173 ? 77.104 -5.310 -70.652 1.00 50.94 173 SER A CA 1
ATOM 1331 C C . SER A 1 173 ? 78.558 -4.980 -70.366 1.00 50.94 173 SER A C 1
ATOM 1333 O O . SER A 1 173 ? 78.765 -4.171 -69.430 1.00 50.94 173 SER A O 1
#

Foldseek 3Di:
DQVVLLCVLLVLLVVLLVCCVVCLVVDPDCVVSLVSLVSLVVSLVSLVVSLVVVVPDDPVVVPPPVVNVVSVVSNVVSVVSNVVSQVSNCVRPNHCPSVVSVVVVVVVVVVVVVVVVVVVVVVVVVVVVVVVVVVVVVVVVVVVVVVVVVVVVVVVVVVVVPDDDPPVVPPDD

pLDDT: mean 81.54, std 13.86, range [44.94, 95.62]

Radius of gyration: 37.06 Å; chains: 1; bounding box: 103×38×96 Å

Secondary structure (DSSP, 8-state):
--HHHHHHHHHHHHHHHHHHHHHTTT-SSTHHHHHHHHHHHHHHHHHHHHHHHHTTS-GGGTT-HHHHHHHHHHHHHHHHHHHHHHHHHHHHH-TTHHHHHHHHHHHHHHHHHHHHHHHHHHHHHHHHHHHHHHHHHHHHHHHHHHHHHHHHHHHHHHHHTT-SSTTSSSS--